Protein AF-X1IKV6-F1 (afdb_monomer_lite)

Organism: NCBI:txid412755

Foldseek 3Di:
DDDDDDDPAPPDDPDQAKDWGDKDPDPPPPDDQWPDWDQDPVQSKTKTKGWFDAQDKMKIKMFGHAQKDFPDKDKDDDFPKDWDWDDDGRIIMIIIHTNHIGMMMMMTTIDDRDDD

Sequence (116 aa):
LAPGSCSVIALRAVEDRPVLVSTSRHITQGVVDVQAETWDAQSYTLSGTSRLVPGDPYELRIFAPKDAVVAVCRAGDKGALTIKVSQDGRNVRVKFTSATGGTTKWQVVFLKPARS

pLDDT: mean 71.34, std 17.77, range [28.66, 90.31]

Radius of gyration: 14.79 Å; chains: 1; bounding box: 30×33×45 Å

Secondary structure (DSSP, 8-state):
---------------SS-EEEEESS-TTSS--S-S-EEEETTTTEEEEEEEEBTTB-EEEEEE--TT-EEEEEEE-SSS-EEEEEEEETTEEEEEEEESS-EEEEEEEEEEPPP--

Structure (mmCIF, N/CA/C/O backbone):
data_AF-X1IKV6-F1
#
_entry.id   AF-X1IKV6-F1
#
loop_
_atom_site.group_PDB
_atom_site.id
_atom_site.type_symbol
_atom_site.label_atom_id
_atom_site.label_alt_id
_atom_site.label_comp_id
_atom_site.label_asym_id
_atom_site.label_entity_id
_atom_site.label_seq_id
_atom_site.pdbx_PDB_ins_code
_atom_site.Cartn_x
_atom_site.Cartn_y
_atom_site.Cartn_z
_atom_site.occupancy
_atom_site.B_iso_or_equiv
_atom_site.auth_seq_id
_atom_site.auth_comp_id
_atom_site.auth_asym_id
_atom_site.auth_atom_id
_atom_site.pdbx_PDB_model_num
ATOM 1 N N . LEU A 1 1 ? -8.141 -23.384 -23.754 1.00 48.84 1 LEU A N 1
ATOM 2 C CA . LEU A 1 1 ? -8.843 -23.288 -22.452 1.00 48.84 1 LEU A CA 1
ATOM 3 C C . LEU A 1 1 ? -8.082 -24.127 -21.435 1.00 48.84 1 LEU A C 1
ATOM 5 O O . LEU A 1 1 ? -8.080 -25.335 -21.609 1.00 48.84 1 LEU A O 1
ATOM 9 N N . ALA A 1 2 ? -7.400 -23.494 -20.470 1.00 39.31 2 ALA A N 1
ATOM 10 C CA . ALA A 1 2 ? -6.918 -24.051 -19.186 1.00 39.31 2 ALA A CA 1
ATOM 11 C C . ALA A 1 2 ? -5.897 -23.075 -18.546 1.00 39.31 2 ALA A C 1
ATOM 13 O O . ALA A 1 2 ? -5.209 -22.399 -19.311 1.00 39.31 2 ALA A O 1
ATOM 14 N N . PRO A 1 3 ? -5.669 -23.061 -17.215 1.00 39.16 3 PRO A N 1
ATOM 15 C CA . PRO A 1 3 ? -6.524 -23.497 -16.104 1.00 39.16 3 PRO A CA 1
ATOM 16 C C . PRO A 1 3 ? -6.647 -22.457 -14.953 1.00 39.16 3 PRO A C 1
ATOM 18 O O . PRO A 1 3 ? -5.815 -21.573 -14.787 1.00 39.16 3 PRO A O 1
ATOM 21 N N . GLY A 1 4 ? -7.701 -22.622 -14.143 1.00 37.78 4 GLY A N 1
ATOM 22 C CA . GLY A 1 4 ? -7.765 -22.390 -12.688 1.00 37.78 4 GLY A CA 1
ATOM 23 C C . GLY A 1 4 ? -7.127 -21.134 -12.084 1.00 37.78 4 GLY A C 1
ATOM 24 O O . GLY A 1 4 ? -5.973 -21.154 -11.666 1.00 37.78 4 GLY A O 1
ATOM 25 N N . SER A 1 5 ? -7.930 -20.087 -11.883 1.00 33.59 5 SER A N 1
ATOM 26 C CA . SER A 1 5 ? -7.588 -18.986 -10.979 1.00 33.59 5 SER A CA 1
ATOM 27 C C . SER A 1 5 ? -7.536 -19.488 -9.530 1.00 33.59 5 SER A C 1
ATOM 29 O O . SER A 1 5 ? -8.576 -19.751 -8.924 1.00 33.59 5 SER A O 1
ATOM 31 N N . CYS A 1 6 ? -6.342 -19.612 -8.955 1.00 36.00 6 CYS A N 1
ATOM 32 C CA . CYS A 1 6 ? -6.181 -19.884 -7.531 1.00 36.00 6 CYS A CA 1
ATOM 33 C C . CYS A 1 6 ? -6.103 -18.545 -6.788 1.00 36.00 6 CYS A C 1
ATOM 35 O O . CYS A 1 6 ? -5.080 -17.863 -6.806 1.00 36.00 6 CYS A O 1
ATOM 37 N N . SER A 1 7 ? -7.210 -18.136 -6.168 1.00 38.72 7 SER A N 1
ATOM 38 C CA . SER A 1 7 ? -7.230 -16.960 -5.301 1.00 38.72 7 SER A CA 1
ATOM 39 C C . SER A 1 7 ? -6.734 -17.383 -3.920 1.00 38.72 7 SER A C 1
ATOM 41 O O . SER A 1 7 ? -7.442 -18.086 -3.202 1.00 38.72 7 SER A O 1
ATOM 43 N N . VAL A 1 8 ? -5.512 -16.999 -3.539 1.00 40.81 8 VAL A N 1
ATOM 44 C CA . VAL A 1 8 ? -5.040 -17.199 -2.160 1.00 40.81 8 VAL A CA 1
ATOM 45 C C . VAL A 1 8 ? -5.719 -16.149 -1.294 1.00 40.81 8 VAL A C 1
ATOM 47 O O . VAL A 1 8 ? -5.353 -14.976 -1.298 1.00 40.81 8 VAL A O 1
ATOM 50 N N . ILE A 1 9 ? -6.759 -16.575 -0.587 1.00 40.81 9 ILE A N 1
ATOM 51 C CA . ILE A 1 9 ? -7.428 -15.783 0.437 1.00 40.81 9 ILE A CA 1
ATOM 52 C C . ILE A 1 9 ? -6.719 -16.108 1.751 1.00 40.81 9 ILE A C 1
ATOM 54 O O . ILE A 1 9 ? -6.908 -17.184 2.315 1.00 40.81 9 ILE A O 1
ATOM 58 N N . ALA A 1 10 ? -5.880 -15.196 2.239 1.00 44.81 10 ALA A N 1
ATOM 59 C CA . ALA A 1 10 ? -5.380 -15.281 3.604 1.00 44.81 10 ALA A CA 1
ATOM 60 C C . ALA A 1 10 ? -6.532 -14.931 4.564 1.00 44.81 10 ALA A C 1
ATOM 62 O O . ALA A 1 10 ? -6.795 -13.761 4.834 1.00 44.81 10 ALA A O 1
ATOM 63 N N . LEU A 1 11 ? -7.251 -15.947 5.053 1.00 37.81 11 LEU A N 1
ATOM 64 C CA . LEU A 1 11 ? -8.203 -15.817 6.159 1.00 37.81 11 LEU A CA 1
ATOM 65 C C . LEU A 1 11 ? -7.408 -15.635 7.457 1.00 37.81 11 LEU A C 1
ATOM 67 O O . LEU A 1 11 ? -7.088 -16.599 8.148 1.00 37.81 11 LEU A O 1
ATOM 71 N N . ARG A 1 12 ? -7.043 -14.391 7.769 1.00 48.25 12 ARG A N 1
ATOM 72 C CA . ARG A 1 12 ? -6.560 -14.019 9.102 1.00 48.25 12 ARG A CA 1
ATOM 73 C C . ARG A 1 12 ? -7.766 -13.574 9.932 1.00 48.25 12 ARG A C 1
ATOM 75 O O . ARG A 1 12 ? -8.670 -12.940 9.388 1.00 48.25 12 ARG A O 1
ATOM 82 N N . ALA A 1 13 ? -7.801 -13.918 11.223 1.00 45.88 13 ALA A N 1
ATOM 83 C CA . ALA A 1 13 ? -8.790 -13.348 12.139 1.00 45.88 13 ALA A CA 1
ATOM 84 C C . ALA A 1 13 ? -8.764 -11.815 12.010 1.00 45.88 13 ALA A C 1
ATOM 86 O O . ALA A 1 13 ? -7.708 -11.252 11.725 1.00 45.88 13 ALA A O 1
ATOM 87 N N . VAL A 1 14 ? -9.911 -11.146 12.170 1.00 52.28 14 VAL A N 1
ATOM 88 C CA . VAL A 1 14 ? -9.953 -9.677 12.177 1.00 52.28 14 VAL A CA 1
ATOM 89 C C . VAL A 1 14 ? -9.088 -9.211 13.343 1.00 52.28 14 VAL A C 1
ATOM 91 O O . VAL A 1 14 ? -9.501 -9.291 14.494 1.00 52.28 14 VAL A O 1
ATOM 94 N N . GLU A 1 15 ? -7.860 -8.807 13.044 1.00 58.47 15 GLU A N 1
ATOM 95 C CA . GLU A 1 15 ? -6.956 -8.240 14.030 1.00 58.47 15 GLU A CA 1
ATOM 96 C C . GLU A 1 15 ? -7.271 -6.748 14.179 1.00 58.47 15 GLU A C 1
ATOM 98 O O . GLU A 1 15 ? -7.648 -6.081 13.212 1.00 58.47 15 GLU A O 1
ATOM 103 N N . ASP A 1 16 ? -7.048 -6.187 15.367 1.00 66.88 16 ASP A N 1
ATOM 104 C CA . ASP A 1 16 ? -7.177 -4.744 15.632 1.00 66.88 16 ASP A CA 1
ATOM 105 C C . ASP A 1 16 ? -6.053 -3.911 14.972 1.00 66.88 16 ASP A C 1
ATOM 107 O O . ASP A 1 16 ? -5.711 -2.815 15.422 1.00 66.88 16 ASP A O 1
ATOM 111 N N . ARG A 1 17 ? -5.455 -4.416 13.883 1.00 70.62 17 ARG A N 1
ATOM 112 C CA . ARG A 1 17 ? -4.407 -3.752 13.101 1.00 70.62 17 ARG A CA 1
ATOM 113 C C . ARG A 1 17 ? -4.590 -3.939 11.588 1.00 70.62 17 ARG A C 1
ATOM 115 O O . ARG A 1 17 ? -5.171 -4.934 11.161 1.00 70.62 17 ARG A O 1
ATOM 122 N N . PRO A 1 18 ? -4.078 -3.010 10.762 1.00 72.44 18 PRO A N 1
ATOM 123 C CA . PRO A 1 18 ? -4.033 -3.173 9.314 1.00 72.44 18 PRO A CA 1
ATOM 124 C C . PRO A 1 18 ? -3.192 -4.376 8.887 1.00 72.44 18 PRO A C 1
ATOM 126 O O . PRO A 1 18 ? -2.132 -4.641 9.460 1.00 72.44 18 PRO A O 1
ATOM 129 N N . VAL A 1 19 ? -3.659 -5.078 7.855 1.00 70.62 19 VAL A N 1
ATOM 130 C CA . VAL A 1 19 ? -2.999 -6.263 7.295 1.00 70.62 19 VAL A CA 1
ATOM 131 C C . VAL A 1 19 ? -3.026 -6.198 5.773 1.00 70.62 19 VAL A C 1
ATOM 133 O O . VAL A 1 19 ? -4.069 -5.935 5.171 1.00 70.62 19 VAL A O 1
ATOM 136 N N . LEU A 1 20 ? -1.890 -6.455 5.132 1.00 70.50 20 LEU A N 1
ATOM 137 C CA . LEU A 1 20 ? -1.809 -6.620 3.689 1.00 70.50 20 LEU A CA 1
ATOM 138 C C . LEU A 1 20 ? -2.453 -7.954 3.280 1.00 70.50 20 LEU A C 1
ATOM 140 O O . LEU A 1 20 ? -2.040 -9.028 3.711 1.00 70.50 20 LEU A O 1
ATOM 144 N N . VAL A 1 21 ? -3.480 -7.884 2.435 1.00 67.81 21 VAL A N 1
ATOM 145 C CA . VAL A 1 21 ? -4.296 -9.035 2.016 1.00 67.81 21 VAL A CA 1
ATOM 146 C C . VAL A 1 21 ? -3.884 -9.561 0.642 1.00 67.81 21 VAL A C 1
ATOM 148 O O . VAL A 1 21 ? -4.006 -10.753 0.378 1.00 67.81 21 VAL A O 1
ATOM 151 N N . SER A 1 22 ? -3.418 -8.696 -0.265 1.00 63.91 22 SER A N 1
ATOM 152 C CA . SER A 1 22 ? -3.078 -9.087 -1.641 1.00 63.91 22 SER A CA 1
ATOM 153 C C . SER A 1 22 ? -2.231 -8.022 -2.341 1.00 63.91 22 SER A C 1
ATOM 155 O O . SER A 1 22 ? -2.310 -6.838 -2.004 1.00 63.91 22 SER A O 1
ATOM 157 N N . THR A 1 23 ? -1.459 -8.434 -3.351 1.00 62.59 23 THR A N 1
ATOM 158 C CA . THR A 1 23 ? -0.775 -7.539 -4.294 1.00 62.59 23 THR A CA 1
ATOM 159 C C . THR A 1 23 ? -1.127 -7.899 -5.750 1.00 62.59 23 THR A C 1
ATOM 161 O O . THR A 1 23 ? -1.593 -9.008 -6.018 1.00 62.59 23 THR A O 1
ATOM 164 N N . SER A 1 24 ? -0.997 -6.966 -6.707 1.00 55.84 24 SER A N 1
ATOM 165 C CA . SER A 1 24 ? -1.418 -7.198 -8.109 1.00 55.84 24 SER A CA 1
ATOM 166 C C . SER A 1 24 ? -0.454 -8.025 -8.970 1.00 55.84 24 SER A C 1
ATOM 168 O O . SER A 1 24 ? -0.890 -8.547 -9.996 1.00 55.84 24 SER A O 1
ATOM 170 N N . ARG A 1 25 ? 0.823 -8.193 -8.591 1.00 53.56 25 ARG A N 1
ATOM 171 C CA . ARG A 1 25 ? 1.779 -9.024 -9.348 1.00 53.56 25 ARG A CA 1
ATOM 172 C C . ARG A 1 25 ? 1.823 -10.471 -8.820 1.00 53.56 25 ARG A C 1
ATOM 174 O O . ARG A 1 25 ? 2.537 -10.782 -7.881 1.00 53.56 25 ARG A O 1
ATOM 181 N N . HIS A 1 26 ? 1.044 -11.325 -9.492 1.00 48.28 26 HIS A N 1
ATOM 182 C CA . HIS A 1 26 ? 1.202 -12.775 -9.714 1.00 48.28 26 HIS A CA 1
ATOM 183 C C . HIS A 1 26 ? 1.431 -13.727 -8.514 1.00 48.28 26 HIS A C 1
ATOM 185 O O . HIS A 1 26 ? 2.554 -14.038 -8.129 1.00 48.28 26 HIS A O 1
ATOM 191 N N . ILE A 1 27 ? 0.353 -14.420 -8.121 1.00 44.62 27 ILE A N 1
ATOM 192 C CA . ILE A 1 27 ? 0.401 -15.809 -7.623 1.00 44.62 27 ILE A CA 1
ATOM 193 C C . ILE A 1 27 ? 0.525 -16.763 -8.824 1.00 44.62 27 ILE A C 1
ATOM 195 O O . ILE A 1 27 ? -0.372 -17.559 -9.082 1.00 44.62 27 ILE A O 1
ATOM 199 N N . THR A 1 28 ? 1.585 -16.667 -9.630 1.00 38.44 28 THR A N 1
ATOM 200 C CA . THR A 1 28 ? 1.804 -17.682 -10.685 1.00 38.44 28 THR A CA 1
ATOM 201 C C . THR A 1 28 ? 3.017 -18.551 -10.469 1.00 38.44 28 THR A C 1
ATOM 203 O O . THR A 1 28 ? 3.074 -19.605 -11.083 1.00 38.44 28 THR A O 1
ATOM 206 N N . GLN A 1 29 ? 3.956 -18.191 -9.596 1.00 28.66 29 GLN A N 1
ATOM 207 C CA . GLN A 1 29 ? 5.089 -19.064 -9.276 1.00 28.66 29 GLN A CA 1
ATOM 208 C C . GLN A 1 29 ? 5.601 -18.825 -7.854 1.00 28.66 29 GLN A C 1
ATOM 210 O O . GLN A 1 29 ? 6.759 -18.480 -7.667 1.00 28.66 29 GLN A O 1
ATOM 215 N N . GLY A 1 30 ? 4.739 -18.991 -6.846 1.00 38.84 30 GLY A N 1
ATOM 216 C CA . GLY A 1 30 ? 5.187 -19.320 -5.484 1.00 38.84 30 GLY A CA 1
ATOM 217 C C . GLY A 1 30 ? 6.205 -18.384 -4.819 1.00 38.84 30 GLY A C 1
ATOM 218 O O . GLY A 1 30 ? 6.928 -18.833 -3.936 1.00 38.84 30 GLY A O 1
ATOM 219 N N . VAL A 1 31 ? 6.269 -17.105 -5.194 1.00 35.72 31 VAL A N 1
ATOM 220 C CA . VAL A 1 31 ? 7.103 -16.117 -4.506 1.00 35.72 31 VAL A CA 1
ATOM 221 C C . VAL A 1 31 ? 6.203 -14.995 -4.028 1.00 35.72 31 VAL A C 1
ATOM 223 O O . VAL A 1 31 ? 5.637 -14.235 -4.807 1.00 35.72 31 VAL A O 1
ATOM 226 N N . VAL A 1 32 ? 6.057 -14.929 -2.713 1.00 43.47 32 VAL A N 1
ATOM 227 C CA . VAL A 1 32 ? 5.468 -13.806 -1.995 1.00 43.47 32 VAL A CA 1
ATOM 228 C C . VAL A 1 32 ? 6.283 -12.556 -2.360 1.00 43.47 32 VAL A C 1
ATOM 230 O O . VAL A 1 32 ? 7.406 -12.396 -1.896 1.00 43.47 32 VAL A O 1
ATOM 233 N N . ASP A 1 33 ? 5.748 -11.660 -3.196 1.00 46.03 33 ASP A N 1
ATOM 234 C CA . ASP A 1 33 ? 6.377 -10.371 -3.581 1.00 46.03 33 ASP A CA 1
ATOM 235 C C . ASP A 1 33 ? 6.356 -9.321 -2.438 1.00 46.03 33 ASP A C 1
ATOM 237 O O . ASP A 1 33 ? 6.396 -8.105 -2.631 1.00 46.03 33 ASP A O 1
ATOM 241 N N . VAL A 1 34 ? 6.278 -9.813 -1.205 1.00 49.78 34 VAL A N 1
ATOM 242 C CA . VAL A 1 34 ? 6.434 -9.068 0.037 1.00 49.78 34 VAL A CA 1
ATOM 243 C C . VAL A 1 34 ? 7.513 -9.815 0.809 1.00 49.78 34 VAL A C 1
ATOM 245 O O . VAL A 1 34 ? 7.236 -10.790 1.500 1.00 49.78 34 VAL A O 1
ATOM 248 N N . GLN A 1 35 ? 8.768 -9.395 0.642 1.00 50.84 35 GLN A N 1
ATOM 249 C CA . GLN A 1 35 ? 9.912 -10.042 1.305 1.00 50.84 35 GLN A CA 1
ATOM 250 C C . GLN A 1 35 ? 9.823 -9.960 2.840 1.00 50.84 35 GLN A C 1
ATOM 252 O O . GLN A 1 35 ? 10.387 -10.802 3.533 1.00 50.84 35 GLN A O 1
ATOM 257 N N . ALA A 1 36 ? 9.113 -8.951 3.357 1.00 54.94 36 ALA A N 1
ATOM 258 C CA . ALA A 1 36 ? 8.758 -8.772 4.759 1.00 54.94 36 ALA A CA 1
ATOM 259 C C . ALA A 1 36 ? 7.575 -7.791 4.862 1.00 54.94 36 ALA A C 1
ATOM 261 O O . ALA A 1 36 ? 7.560 -6.776 4.163 1.00 54.94 36 ALA A O 1
ATOM 262 N N . GLU A 1 37 ? 6.607 -8.090 5.727 1.00 64.00 37 GLU A N 1
ATOM 263 C CA . GLU A 1 37 ? 5.565 -7.167 6.189 1.00 64.00 37 GLU A CA 1
ATOM 264 C C . GLU A 1 37 ? 5.802 -6.937 7.684 1.00 64.00 37 GLU A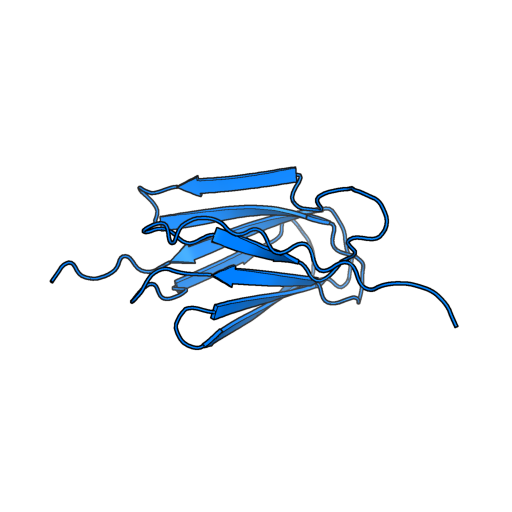 C 1
ATOM 266 O O . GLU A 1 37 ? 5.835 -7.896 8.456 1.00 64.00 37 GLU A O 1
ATOM 271 N N . THR A 1 38 ? 5.955 -5.679 8.094 1.00 78.00 38 THR A N 1
ATOM 272 C CA . THR A 1 38 ? 6.140 -5.316 9.503 1.00 78.00 38 THR A CA 1
ATOM 273 C C . THR A 1 38 ? 5.093 -4.291 9.902 1.00 78.00 38 THR A C 1
ATOM 275 O O . THR A 1 38 ? 4.997 -3.222 9.296 1.00 78.00 38 THR A O 1
ATOM 278 N N . TRP A 1 39 ? 4.323 -4.614 10.940 1.00 81.44 39 TRP A N 1
ATOM 279 C CA . TRP A 1 39 ? 3.443 -3.665 11.612 1.00 81.44 39 TRP A CA 1
ATOM 280 C C . TRP A 1 39 ? 4.145 -3.085 12.839 1.00 81.44 39 TRP A C 1
ATOM 282 O O . TRP A 1 39 ? 4.569 -3.832 13.719 1.00 81.44 39 TRP A O 1
ATOM 292 N N . ASP A 1 40 ? 4.225 -1.760 12.908 1.00 83.50 40 ASP A N 1
ATOM 293 C CA . ASP A 1 40 ? 4.658 -1.029 14.095 1.00 83.50 40 ASP A CA 1
ATOM 294 C C . ASP A 1 40 ? 3.442 -0.390 14.778 1.00 83.50 40 ASP A C 1
ATOM 296 O O . ASP A 1 40 ? 2.844 0.565 14.277 1.00 83.50 40 ASP A O 1
ATOM 300 N N . ALA A 1 41 ? 3.085 -0.921 15.949 1.00 80.69 41 ALA A N 1
ATOM 301 C CA . ALA A 1 41 ? 1.954 -0.446 16.739 1.00 80.69 41 ALA A CA 1
ATOM 302 C C . ALA A 1 41 ? 2.203 0.908 17.430 1.00 80.69 41 ALA A C 1
ATOM 304 O O . ALA A 1 41 ? 1.239 1.579 17.794 1.00 80.69 41 ALA A O 1
ATOM 305 N N . GLN A 1 42 ? 3.461 1.323 17.627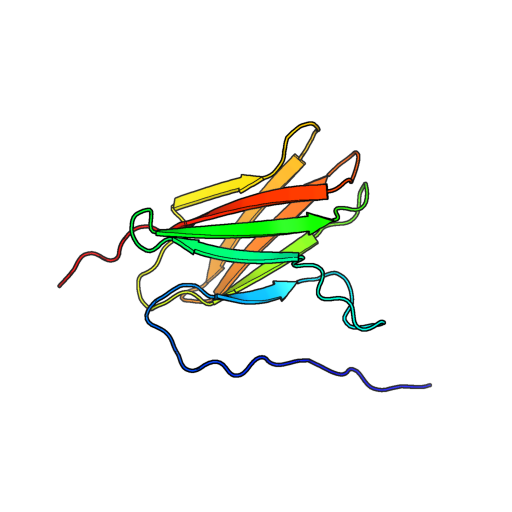 1.00 81.94 42 GLN A N 1
ATOM 306 C CA . GLN A 1 42 ? 3.776 2.627 18.217 1.00 81.94 42 GLN A CA 1
ATOM 307 C C . GLN A 1 42 ? 3.544 3.748 17.207 1.00 81.94 42 GLN A C 1
ATOM 309 O O . GLN A 1 42 ? 2.913 4.753 17.536 1.00 81.94 42 GLN A O 1
ATOM 314 N N . SER A 1 43 ? 4.008 3.555 15.971 1.00 82.94 43 SER A N 1
ATOM 315 C CA . SER A 1 43 ? 3.864 4.539 14.893 1.00 82.94 43 SER A CA 1
ATOM 316 C C . SER A 1 43 ? 2.619 4.343 14.020 1.00 82.94 43 SER A C 1
ATOM 318 O O . SER A 1 43 ? 2.377 5.159 13.135 1.00 82.94 43 SER A O 1
ATOM 320 N N . TYR A 1 44 ? 1.827 3.288 14.253 1.00 86.12 44 TYR A N 1
ATOM 321 C CA . TYR A 1 44 ? 0.688 2.893 13.412 1.00 86.12 44 TYR A CA 1
ATOM 322 C C . TYR A 1 44 ? 1.072 2.752 11.930 1.00 86.12 44 TYR A C 1
ATOM 324 O O . TYR A 1 44 ? 0.351 3.183 11.024 1.00 86.12 44 TYR A O 1
ATOM 332 N N . THR A 1 45 ? 2.228 2.137 11.683 1.00 86.94 45 THR A N 1
ATOM 333 C CA . THR A 1 45 ? 2.814 2.043 10.345 1.00 86.94 45 THR A CA 1
ATOM 334 C C . THR A 1 45 ? 2.890 0.599 9.878 1.00 86.94 45 THR A C 1
ATOM 336 O O . THR A 1 45 ? 3.509 -0.247 10.521 1.00 86.94 45 THR A O 1
ATOM 339 N N . LEU A 1 46 ? 2.322 0.336 8.702 1.00 86.94 46 LEU A N 1
ATOM 340 C CA . LEU A 1 46 ? 2.528 -0.897 7.959 1.00 86.94 46 LEU A CA 1
ATOM 341 C C . LEU A 1 46 ? 3.643 -0.689 6.937 1.00 86.94 46 LEU A C 1
ATOM 343 O O . LEU A 1 46 ? 3.526 0.173 6.070 1.00 86.94 46 LEU A O 1
ATOM 347 N N . SER A 1 47 ? 4.716 -1.467 7.025 1.00 85.69 47 SER A N 1
ATOM 348 C CA . SER A 1 47 ? 5.860 -1.361 6.117 1.00 85.69 47 SER A CA 1
ATOM 349 C C . SER A 1 47 ? 6.104 -2.666 5.375 1.00 85.69 47 SER A C 1
ATOM 351 O O . SER A 1 47 ? 5.883 -3.747 5.919 1.00 85.69 47 SER A O 1
ATOM 353 N N . GLY A 1 48 ? 6.636 -2.564 4.162 1.00 85.38 48 GLY A N 1
ATOM 354 C CA . GLY A 1 48 ? 7.091 -3.724 3.412 1.00 85.38 48 GLY A CA 1
ATOM 355 C C . GLY A 1 48 ? 8.023 -3.363 2.268 1.00 85.38 48 GLY A C 1
ATOM 356 O O . GLY A 1 48 ? 8.334 -2.197 2.025 1.00 85.38 48 GLY A O 1
ATOM 357 N N . THR A 1 49 ? 8.522 -4.390 1.587 1.00 82.19 49 THR A N 1
ATOM 358 C CA . THR A 1 49 ? 9.402 -4.244 0.421 1.00 82.19 49 THR A CA 1
ATOM 359 C C . THR A 1 49 ? 8.823 -5.024 -0.746 1.00 82.19 49 THR A C 1
ATOM 361 O O . THR A 1 49 ? 8.491 -6.198 -0.583 1.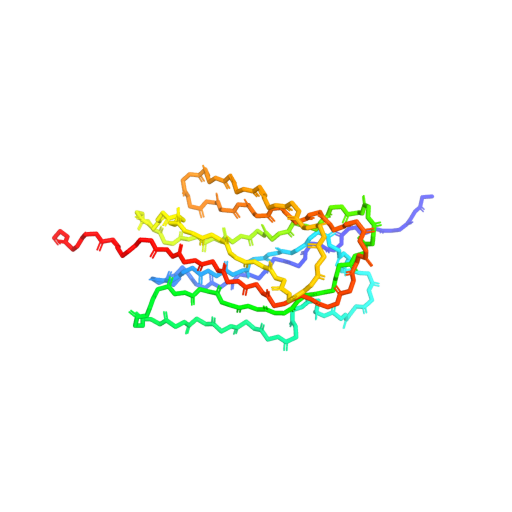00 82.19 49 THR A O 1
ATOM 364 N N . SER A 1 50 ? 8.734 -4.383 -1.912 1.00 81.25 50 SER A N 1
ATOM 365 C CA . SER A 1 50 ? 8.163 -4.968 -3.132 1.00 81.25 50 SER A CA 1
ATOM 366 C C . SER A 1 50 ? 8.987 -4.606 -4.363 1.00 81.25 50 SER A C 1
ATOM 368 O O . SER A 1 50 ? 9.683 -3.586 -4.375 1.00 81.25 50 SER A O 1
ATOM 370 N N . ARG A 1 51 ? 8.909 -5.418 -5.424 1.00 80.06 51 ARG A N 1
ATOM 371 C CA . ARG A 1 51 ? 9.600 -5.137 -6.689 1.00 80.06 51 ARG A CA 1
ATOM 372 C C . ARG A 1 51 ? 8.661 -4.483 -7.705 1.00 80.06 51 ARG A C 1
ATOM 374 O O . ARG A 1 51 ? 7.630 -5.028 -8.096 1.00 80.06 51 ARG A O 1
ATOM 381 N N . LEU A 1 52 ? 9.044 -3.300 -8.175 1.00 81.69 52 LEU A N 1
ATOM 382 C CA . LEU A 1 52 ? 8.336 -2.569 -9.217 1.00 81.69 52 LEU A CA 1
ATOM 383 C C . LEU A 1 52 ? 8.902 -2.880 -10.605 1.00 81.69 52 LEU A C 1
ATOM 385 O O . LEU A 1 52 ? 10.115 -2.972 -10.790 1.00 81.69 52 LEU A O 1
ATOM 389 N N . VAL A 1 53 ? 8.017 -2.984 -11.592 1.00 81.88 53 VAL A N 1
ATOM 390 C CA . VAL A 1 53 ? 8.367 -3.060 -13.016 1.00 81.88 53 VAL A CA 1
ATOM 391 C C . VAL A 1 53 ? 8.087 -1.691 -13.650 1.00 81.88 53 VAL A C 1
ATOM 393 O O . VAL A 1 53 ? 7.060 -1.086 -13.321 1.00 81.88 53 VAL A O 1
ATOM 396 N N . PRO A 1 54 ? 8.984 -1.174 -14.511 1.00 84.06 54 PRO A N 1
ATOM 397 C CA . PRO A 1 54 ? 8.779 0.095 -15.205 1.00 84.06 54 PRO A CA 1
ATOM 398 C C . PRO A 1 54 ? 7.445 0.126 -15.959 1.00 84.06 54 PRO A C 1
ATOM 400 O O . PRO A 1 54 ? 7.133 -0.804 -16.697 1.00 84.06 54 PRO A O 1
ATOM 403 N N . GLY A 1 55 ? 6.660 1.188 -15.779 1.00 79.69 55 GLY A N 1
ATOM 404 C CA . GLY A 1 55 ? 5.405 1.415 -16.507 1.00 79.69 55 GLY A CA 1
ATOM 405 C C . GLY A 1 55 ? 4.222 0.532 -16.093 1.00 79.69 55 GLY A C 1
ATOM 406 O O . GLY A 1 55 ? 3.103 0.811 -16.511 1.00 79.69 55 GLY A O 1
ATOM 407 N N . ASP A 1 56 ? 4.432 -0.478 -15.244 1.00 78.75 56 ASP A N 1
ATOM 408 C CA . ASP A 1 56 ? 3.393 -1.430 -14.845 1.00 78.75 56 ASP A CA 1
ATOM 409 C C . ASP A 1 56 ? 2.902 -1.173 -13.402 1.00 78.75 56 ASP A C 1
ATOM 411 O O . ASP A 1 56 ? 3.679 -1.352 -12.443 1.00 78.75 56 ASP A O 1
ATOM 415 N N . PRO A 1 57 ? 1.630 -0.754 -13.220 1.00 81.62 57 PRO A N 1
ATOM 416 C CA . PRO A 1 57 ? 1.060 -0.443 -11.916 1.00 81.62 57 PRO A CA 1
ATOM 417 C C . PRO A 1 57 ? 1.087 -1.620 -10.931 1.00 81.62 57 PRO A C 1
ATOM 419 O O . PRO A 1 57 ? 0.559 -2.703 -11.173 1.00 81.62 57 PRO A O 1
ATOM 422 N N . TYR A 1 58 ? 1.630 -1.361 -9.747 1.00 82.81 58 TYR A N 1
ATOM 423 C CA . TYR A 1 58 ? 1.608 -2.274 -8.611 1.00 82.81 58 TYR A CA 1
ATOM 424 C C . TYR A 1 58 ? 0.541 -1.850 -7.610 1.00 82.81 58 TYR A C 1
ATOM 426 O O . TYR A 1 58 ? 0.536 -0.702 -7.183 1.00 82.81 58 TYR A O 1
ATOM 434 N N . GLU A 1 59 ? -0.347 -2.749 -7.210 1.00 85.06 59 GLU A N 1
ATOM 435 C CA . GLU A 1 59 ? -1.410 -2.476 -6.246 1.00 85.06 59 GLU A CA 1
ATOM 436 C C . GLU A 1 59 ? -1.181 -3.290 -4.975 1.00 85.06 59 GLU A C 1
ATOM 438 O O . GLU A 1 59 ? -1.069 -4.510 -5.051 1.00 85.06 59 GLU A O 1
ATOM 443 N N . LEU A 1 60 ? -1.161 -2.624 -3.821 1.00 85.31 60 LEU A N 1
ATOM 444 C CA . LEU A 1 60 ? -1.351 -3.236 -2.509 1.00 85.31 60 LEU A CA 1
ATOM 445 C C . LEU A 1 60 ? -2.827 -3.159 -2.132 1.00 85.31 60 LEU A C 1
ATOM 447 O O . LEU A 1 60 ? -3.457 -2.108 -2.284 1.00 85.31 60 LEU A O 1
ATOM 451 N N . ARG A 1 61 ? -3.352 -4.247 -1.575 1.00 83.38 61 ARG A N 1
ATOM 452 C CA . ARG A 1 61 ? -4.689 -4.321 -0.982 1.00 83.38 61 ARG A CA 1
ATOM 453 C C . ARG A 1 61 ? -4.540 -4.601 0.497 1.00 83.38 61 ARG A C 1
ATOM 455 O O . ARG A 1 61 ? -4.127 -5.692 0.875 1.00 83.38 61 ARG A O 1
ATOM 462 N N . ILE A 1 62 ? -4.855 -3.613 1.316 1.00 83.69 62 ILE A N 1
ATOM 463 C CA . ILE A 1 62 ? -4.728 -3.664 2.767 1.00 83.69 62 ILE A CA 1
ATOM 464 C C . ILE A 1 62 ? -6.135 -3.653 3.355 1.00 83.69 62 ILE A C 1
ATOM 466 O O . ILE A 1 62 ? -6.975 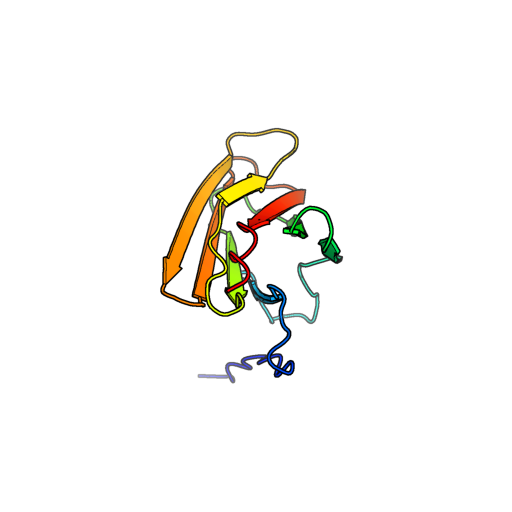-2.852 2.948 1.00 83.69 62 ILE A O 1
ATOM 470 N N . PHE A 1 63 ? -6.394 -4.539 4.306 1.00 81.88 63 PHE A N 1
ATOM 471 C CA . PHE A 1 63 ? -7.599 -4.496 5.117 1.00 81.88 63 PHE A CA 1
ATOM 472 C C . PHE A 1 63 ? -7.261 -3.835 6.446 1.00 81.88 63 PHE A C 1
ATOM 474 O O . PHE A 1 63 ? -6.330 -4.254 7.133 1.00 81.88 63 PHE A O 1
ATOM 481 N N . ALA A 1 64 ? -7.981 -2.773 6.779 1.00 83.00 64 ALA A N 1
ATOM 482 C CA . ALA A 1 64 ? -7.761 -1.973 7.969 1.00 83.00 64 ALA A CA 1
ATOM 483 C C . ALA A 1 64 ? -8.879 -2.205 9.006 1.00 83.00 64 ALA A C 1
ATOM 485 O O . ALA A 1 64 ? -10.021 -2.494 8.629 1.00 83.00 64 ALA A O 1
ATOM 486 N N . PRO A 1 65 ? -8.587 -2.065 10.311 1.00 78.38 65 PRO A N 1
ATOM 487 C CA . PRO A 1 65 ? -9.593 -2.093 11.363 1.00 78.38 65 PRO A CA 1
ATOM 488 C C . PRO A 1 65 ? -10.663 -1.026 11.156 1.00 78.38 65 PRO A C 1
ATOM 490 O O . PRO A 1 65 ? -10.496 -0.073 10.390 1.00 78.38 65 PRO A O 1
ATOM 493 N N . LYS A 1 66 ? -11.772 -1.170 11.884 1.00 71.38 66 LYS A N 1
ATOM 494 C CA . LYS A 1 66 ? -12.802 -0.131 11.930 1.00 71.38 66 LYS A CA 1
ATOM 495 C C . LYS A 1 66 ? -12.153 1.195 12.364 1.00 71.38 66 LYS A C 1
ATOM 497 O O . LYS A 1 66 ? -11.334 1.203 13.276 1.00 71.38 66 LYS A O 1
ATOM 502 N N . ASP A 1 67 ? -12.490 2.277 11.667 1.00 77.94 67 ASP A N 1
ATOM 503 C CA . ASP A 1 67 ? -12.048 3.650 11.962 1.00 77.94 67 ASP A CA 1
ATOM 504 C C . ASP A 1 67 ? -10.551 3.950 11.721 1.00 77.94 67 ASP A C 1
ATOM 506 O O . ASP A 1 67 ? -10.100 5.075 11.937 1.00 77.94 67 ASP A O 1
ATOM 510 N N . ALA A 1 68 ? -9.774 2.993 11.199 1.00 79.81 68 ALA A N 1
ATOM 511 C CA . ALA A 1 68 ? -8.410 3.247 10.741 1.00 79.81 68 ALA A CA 1
ATOM 512 C C . ALA A 1 68 ? -8.425 3.943 9.370 1.00 79.81 68 ALA A C 1
ATOM 514 O O . ALA A 1 68 ? -8.959 3.408 8.400 1.00 79.81 68 ALA A O 1
ATOM 515 N N . VAL A 1 69 ? -7.803 5.118 9.268 1.00 85.38 69 VAL A N 1
ATOM 516 C CA . VAL A 1 69 ? -7.733 5.916 8.029 1.00 85.38 69 VAL A CA 1
ATOM 517 C C . VAL A 1 69 ? -6.284 6.053 7.588 1.00 85.38 69 VAL A C 1
ATOM 519 O O . VAL A 1 69 ? -5.419 6.320 8.419 1.00 85.38 69 VAL A O 1
ATOM 522 N N . VAL A 1 70 ? -5.996 5.894 6.295 1.00 87.81 70 VAL A N 1
ATOM 523 C CA . VAL A 1 70 ? -4.642 6.141 5.778 1.00 87.81 70 VAL A CA 1
ATOM 524 C C . VAL A 1 70 ? -4.315 7.627 5.891 1.00 87.81 70 VAL A C 1
ATOM 526 O O . VAL A 1 70 ? -4.962 8.462 5.265 1.00 87.81 70 VAL A O 1
ATOM 529 N N . ALA A 1 71 ? -3.283 7.950 6.667 1.00 86.00 71 ALA A N 1
ATOM 530 C CA . ALA A 1 71 ? -2.782 9.311 6.816 1.00 86.00 71 ALA A CA 1
ATOM 531 C C . ALA A 1 71 ? -1.763 9.640 5.723 1.00 86.00 71 ALA A C 1
ATOM 533 O O . ALA A 1 71 ? -1.823 10.683 5.077 1.00 86.00 71 ALA A O 1
ATOM 534 N N . VAL A 1 72 ? -0.794 8.742 5.538 1.00 86.50 72 VAL A N 1
ATOM 535 C CA . VAL A 1 72 ? 0.357 8.960 4.663 1.00 86.50 72 VAL A CA 1
ATOM 536 C C . VAL A 1 72 ? 0.766 7.636 4.038 1.00 86.50 72 VAL A C 1
ATOM 538 O O . VAL A 1 72 ? 0.853 6.618 4.720 1.00 86.50 72 VAL A O 1
ATOM 541 N N . CYS A 1 73 ? 1.086 7.659 2.747 1.00 86.06 73 CYS A N 1
ATOM 542 C CA . CYS A 1 73 ? 1.786 6.565 2.092 1.00 86.06 73 CYS A CA 1
ATOM 543 C C . CYS A 1 73 ? 3.098 7.076 1.496 1.00 86.06 73 CYS A C 1
ATOM 545 O O . CYS A 1 73 ? 3.130 8.121 0.847 1.00 86.06 73 CYS A O 1
ATOM 547 N N . ARG A 1 74 ? 4.181 6.338 1.736 1.00 86.19 74 ARG A N 1
ATOM 548 C CA . ARG A 1 74 ? 5.523 6.623 1.224 1.00 86.19 74 ARG A CA 1
ATOM 549 C C . ARG A 1 74 ? 6.052 5.394 0.517 1.00 86.19 74 ARG A C 1
ATOM 551 O O . ARG A 1 74 ? 5.828 4.277 0.978 1.00 86.19 74 ARG A O 1
ATOM 558 N N . ALA A 1 75 ? 6.775 5.605 -0.572 1.00 83.44 75 ALA A N 1
ATOM 559 C CA . ALA A 1 75 ? 7.535 4.553 -1.219 1.00 83.44 75 ALA A CA 1
ATOM 560 C C . ALA A 1 75 ? 8.734 5.127 -1.981 1.00 83.44 75 ALA A C 1
ATOM 562 O O . ALA A 1 75 ? 8.636 6.209 -2.560 1.00 83.44 75 ALA A O 1
ATOM 563 N N . GLY A 1 76 ? 9.824 4.360 -2.015 1.00 72.31 76 GLY A N 1
ATOM 564 C CA . GLY A 1 76 ? 10.976 4.583 -2.890 1.00 72.31 76 GLY A CA 1
ATOM 565 C C . GLY A 1 76 ? 12.204 5.200 -2.229 1.00 72.31 76 GLY A C 1
ATOM 566 O O . GLY A 1 76 ? 12.089 5.993 -1.302 1.00 72.31 76 GLY A O 1
ATOM 567 N N . ASP A 1 77 ? 13.369 4.863 -2.799 1.00 58.94 77 ASP A N 1
ATOM 568 C CA . ASP A 1 77 ? 14.654 5.497 -2.482 1.00 58.94 77 ASP A CA 1
ATOM 569 C C . ASP A 1 77 ? 15.186 6.375 -3.641 1.00 58.94 77 ASP A C 1
ATOM 571 O O . ASP A 1 77 ? 15.834 7.379 -3.363 1.00 58.94 77 ASP A O 1
ATOM 575 N N . LYS A 1 78 ? 14.895 6.085 -4.929 1.00 54.34 78 LYS A N 1
ATOM 576 C CA . LYS A 1 78 ? 15.236 6.940 -6.099 1.00 54.34 78 LYS A CA 1
ATOM 577 C C . LYS A 1 78 ? 14.339 6.643 -7.319 1.00 54.34 78 LYS A C 1
ATOM 579 O O . LYS A 1 78 ? 14.282 5.497 -7.754 1.00 54.34 78 LYS A O 1
ATOM 584 N N . GLY A 1 79 ? 13.689 7.661 -7.899 1.00 60.00 79 GLY A N 1
ATOM 585 C CA . GLY A 1 79 ? 12.967 7.580 -9.185 1.00 60.00 79 GLY A CA 1
ATOM 586 C C . GLY A 1 79 ? 11.605 8.292 -9.207 1.00 60.00 79 GLY A C 1
ATOM 587 O O . GLY A 1 79 ? 11.047 8.616 -8.162 1.00 60.00 79 GLY A O 1
ATOM 588 N N . ALA A 1 80 ? 11.058 8.530 -10.407 1.00 67.75 80 ALA A N 1
ATOM 589 C CA . ALA A 1 80 ? 9.708 9.070 -10.583 1.00 67.75 80 ALA A CA 1
ATOM 590 C C . ALA A 1 80 ? 8.665 7.996 -10.226 1.00 67.75 80 ALA A C 1
ATOM 592 O O . ALA A 1 80 ? 8.322 7.140 -11.049 1.00 67.75 80 ALA A O 1
ATOM 593 N N . LEU A 1 81 ? 8.203 8.026 -8.974 1.00 82.25 81 LEU A N 1
ATOM 594 C CA . LEU A 1 81 ? 7.194 7.124 -8.434 1.00 82.25 81 LEU A CA 1
ATOM 595 C C . LEU A 1 81 ? 5.885 7.876 -8.196 1.00 82.25 81 LEU A C 1
ATOM 597 O O . LEU A 1 81 ? 5.827 8.812 -7.405 1.00 82.25 81 LEU A O 1
ATOM 601 N N . THR A 1 82 ? 4.816 7.432 -8.848 1.00 85.69 82 THR A N 1
ATOM 602 C CA . THR A 1 82 ? 3.462 7.919 -8.568 1.00 85.69 82 THR A CA 1
ATOM 603 C C . THR A 1 82 ? 2.792 7.004 -7.553 1.00 85.69 82 THR A C 1
ATOM 605 O O . THR A 1 82 ? 2.765 5.788 -7.750 1.00 85.69 82 THR A O 1
ATOM 608 N N . ILE A 1 83 ? 2.221 7.590 -6.499 1.00 88.50 83 ILE A N 1
ATOM 609 C CA . ILE A 1 83 ? 1.447 6.884 -5.472 1.00 88.50 83 ILE A CA 1
ATOM 610 C C . ILE A 1 83 ? -0.002 7.367 -5.539 1.00 88.50 83 ILE A C 1
ATOM 612 O O . ILE A 1 83 ? -0.260 8.568 -5.493 1.00 88.50 83 ILE A O 1
ATOM 616 N N . LYS A 1 84 ? -0.956 6.441 -5.636 1.00 89.25 84 LYS A N 1
ATOM 617 C CA . LYS A 1 84 ? -2.391 6.731 -5.511 1.00 89.25 84 LYS A CA 1
ATOM 618 C C . LYS A 1 84 ? -2.984 5.878 -4.405 1.00 89.25 84 LYS A C 1
ATOM 620 O O . LYS A 1 84 ? -2.887 4.656 -4.455 1.00 89.25 84 LYS A O 1
ATOM 625 N N . VAL A 1 85 ? -3.625 6.519 -3.437 1.00 89.19 85 VAL A N 1
ATOM 626 C CA . VAL A 1 85 ? -4.316 5.843 -2.337 1.00 89.19 85 VAL A CA 1
ATOM 627 C C . VAL A 1 85 ? -5.817 6.007 -2.534 1.00 89.19 85 VAL A C 1
ATOM 629 O O . VAL A 1 85 ? -6.291 7.101 -2.823 1.00 89.19 85 VAL A O 1
ATOM 632 N N . SER A 1 86 ? -6.566 4.920 -2.382 1.00 90.31 86 SER A N 1
ATOM 633 C CA . SER A 1 86 ? -8.024 4.954 -2.280 1.00 90.31 86 SER A CA 1
ATOM 634 C C . SER A 1 86 ? -8.454 4.077 -1.118 1.00 90.31 86 SER A C 1
ATOM 636 O O . SER A 1 86 ? -7.981 2.945 -1.009 1.00 90.31 86 SER A O 1
ATOM 638 N N . GLN A 1 87 ? -9.349 4.583 -0.281 1.00 87.75 87 GLN A N 1
ATOM 639 C CA . GLN A 1 87 ? -9.891 3.849 0.850 1.00 87.75 87 GLN A CA 1
ATOM 640 C C . GLN A 1 87 ? -11.416 3.828 0.760 1.00 87.75 87 GLN A C 1
ATOM 642 O O . GLN A 1 87 ? -12.036 4.866 0.554 1.00 87.75 87 GLN A O 1
ATOM 647 N N . ASP A 1 88 ? -11.993 2.640 0.908 1.00 86.00 88 ASP A N 1
ATOM 648 C CA . ASP A 1 88 ? -13.431 2.393 0.952 1.00 86.00 88 ASP A CA 1
ATOM 649 C C . ASP A 1 88 ? -13.752 1.588 2.216 1.00 86.00 88 ASP A C 1
ATOM 651 O O . ASP A 1 88 ? -13.506 0.377 2.299 1.00 86.00 88 ASP A O 1
ATOM 655 N N . GLY A 1 89 ? -14.197 2.301 3.252 1.00 85.94 89 GLY A N 1
ATOM 656 C CA . GLY A 1 89 ? -14.350 1.761 4.597 1.00 85.94 89 GLY A CA 1
ATOM 657 C C . GLY A 1 89 ? -13.049 1.131 5.096 1.00 85.94 89 GLY A C 1
ATOM 658 O O . GLY A 1 89 ? -12.054 1.815 5.334 1.00 85.94 89 GLY A O 1
ATOM 659 N N . ARG A 1 90 ? -13.062 -0.196 5.239 1.00 84.31 90 ARG A N 1
ATOM 660 C CA . ARG A 1 90 ? -11.926 -1.005 5.711 1.00 84.31 90 ARG A CA 1
ATOM 661 C C . ARG A 1 90 ? -10.974 -1.438 4.597 1.00 84.31 90 ARG A C 1
ATOM 663 O O . ARG A 1 90 ? -9.895 -1.945 4.883 1.00 84.31 90 ARG A O 1
ATOM 670 N N . ASN A 1 91 ? -11.355 -1.260 3.334 1.00 83.81 91 ASN A N 1
ATOM 671 C CA . ASN A 1 91 ? -10.551 -1.669 2.191 1.00 83.81 91 ASN A CA 1
ATOM 672 C C . ASN A 1 91 ? -9.665 -0.514 1.737 1.00 83.81 91 ASN A C 1
ATOM 674 O O . ASN A 1 91 ? -10.147 0.502 1.241 1.00 83.81 91 ASN A O 1
ATOM 678 N N . VAL A 1 92 ? -8.358 -0.688 1.855 1.00 87.06 92 VAL A N 1
ATOM 679 C CA . VAL A 1 92 ? -7.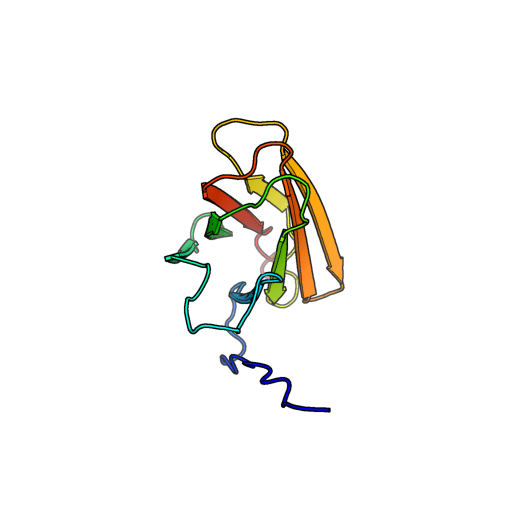352 0.270 1.408 1.00 87.06 92 VAL A CA 1
ATOM 680 C C . VAL A 1 92 ? -6.659 -0.286 0.174 1.00 87.06 92 VAL A C 1
ATOM 682 O O . VAL A 1 92 ? -6.150 -1.405 0.171 1.00 87.06 92 VAL A O 1
ATOM 685 N N . ARG A 1 93 ? -6.610 0.513 -0.889 1.00 88.69 93 ARG A N 1
ATOM 686 C CA . ARG A 1 93 ? -5.835 0.225 -2.097 1.00 88.69 93 ARG A CA 1
ATOM 687 C C . ARG A 1 93 ? -4.763 1.281 -2.276 1.00 88.69 93 ARG A C 1
ATOM 689 O O . ARG A 1 93 ? -5.070 2.472 -2.320 1.00 88.69 93 ARG A O 1
ATOM 696 N N . VAL A 1 94 ? -3.523 0.835 -2.433 1.00 88.12 94 VAL A N 1
ATOM 697 C CA . VAL A 1 94 ? -2.383 1.700 -2.741 1.00 88.12 94 VAL A CA 1
ATOM 698 C C . VAL A 1 94 ? -1.803 1.270 -4.075 1.00 88.12 94 VAL A C 1
ATOM 700 O O . VAL A 1 94 ? -1.362 0.136 -4.217 1.00 88.12 94 VAL A O 1
ATOM 703 N N . LYS A 1 95 ? -1.804 2.169 -5.056 1.00 87.38 95 LYS A N 1
ATOM 704 C CA . LYS A 1 95 ? -1.214 1.947 -6.374 1.00 87.38 95 LYS A CA 1
ATOM 705 C C . LYS A 1 95 ? 0.104 2.690 -6.491 1.00 87.38 95 LYS A C 1
ATOM 707 O O . LYS A 1 95 ? 0.146 3.904 -6.304 1.00 87.38 95 LYS A O 1
ATOM 712 N N . PHE A 1 96 ? 1.141 1.968 -6.876 1.00 85.94 96 PHE A N 1
ATOM 713 C CA . PHE A 1 96 ? 2.455 2.483 -7.212 1.00 85.94 96 PHE A CA 1
ATOM 714 C C . PHE A 1 96 ? 2.681 2.356 -8.712 1.00 85.94 96 PHE A C 1
ATOM 716 O O . PHE A 1 96 ? 2.415 1.314 -9.306 1.00 85.94 96 PHE A O 1
ATOM 723 N N . THR A 1 97 ? 3.188 3.401 -9.349 1.00 84.75 97 THR A N 1
ATOM 724 C CA . THR A 1 97 ? 3.619 3.355 -10.752 1.00 84.75 97 THR A CA 1
ATOM 725 C C . THR A 1 97 ? 4.997 3.982 -10.836 1.00 84.75 97 THR A C 1
ATOM 727 O O . THR A 1 97 ? 5.149 5.164 -10.535 1.00 84.75 97 THR A O 1
ATOM 730 N N . SER A 1 98 ? 6.003 3.180 -11.185 1.00 84.69 98 SER A N 1
ATOM 731 C CA . SER A 1 98 ? 7.391 3.633 -11.318 1.00 84.69 98 SER A CA 1
ATOM 732 C C . SER A 1 98 ? 7.772 3.717 -12.788 1.00 84.69 98 SER A C 1
ATOM 734 O O . SER A 1 98 ? 7.514 2.779 -13.540 1.00 84.69 98 SER A O 1
ATOM 736 N N . ALA A 1 99 ? 8.424 4.806 -13.192 1.00 83.00 99 ALA A N 1
ATOM 737 C CA . ALA A 1 99 ? 8.982 4.926 -14.540 1.00 83.00 99 ALA A CA 1
ATOM 738 C C . ALA A 1 99 ? 10.234 4.053 -14.748 1.00 83.00 99 ALA A C 1
ATOM 740 O O . ALA A 1 99 ? 10.528 3.667 -15.872 1.00 83.00 99 ALA A O 1
ATOM 741 N N . THR A 1 100 ? 10.966 3.732 -13.677 1.00 82.31 100 THR A N 1
ATOM 742 C CA . THR A 1 100 ? 12.261 3.028 -13.737 1.00 82.31 100 THR A CA 1
ATOM 743 C C . THR A 1 100 ? 12.219 1.618 -13.151 1.00 82.31 100 THR A C 1
ATOM 745 O O . THR A 1 100 ? 13.179 0.867 -13.299 1.00 82.31 100 THR A O 1
ATOM 748 N N . GLY A 1 101 ? 11.123 1.238 -12.486 1.00 83.12 101 GLY A N 1
ATOM 749 C CA . GLY A 1 101 ? 11.020 -0.027 -11.754 1.00 83.12 101 GLY A CA 1
ATOM 750 C C . GLY A 1 101 ? 11.973 -0.102 -10.555 1.00 83.12 101 GLY A C 1
ATOM 751 O O . GLY A 1 101 ? 12.361 0.926 -10.001 1.00 83.12 101 GLY A O 1
ATOM 752 N N . GLY A 1 102 ? 12.326 -1.325 -10.154 1.00 82.25 102 GLY A N 1
ATOM 753 C CA . GLY A 1 102 ? 13.276 -1.617 -9.078 1.00 82.25 102 GLY A CA 1
ATOM 754 C C . GLY A 1 102 ? 12.625 -2.011 -7.750 1.00 82.25 102 GLY A C 1
ATOM 755 O O . GLY A 1 102 ? 11.407 -1.975 -7.587 1.00 82.25 102 GLY A O 1
ATOM 756 N N . THR A 1 103 ? 13.448 -2.426 -6.789 1.00 82.81 103 THR A N 1
ATOM 757 C CA . THR A 1 103 ? 12.991 -2.735 -5.428 1.00 82.81 103 THR A CA 1
ATOM 758 C C . THR A 1 103 ? 12.645 -1.444 -4.691 1.00 82.81 103 THR A C 1
ATOM 760 O O . THR A 1 103 ? 13.440 -0.508 -4.680 1.00 82.81 103 THR A O 1
ATOM 763 N N . THR A 1 104 ? 11.474 -1.400 -4.058 1.00 82.75 104 THR A N 1
ATOM 764 C CA . THR A 1 104 ? 11.000 -0.243 -3.301 1.00 82.75 104 THR A CA 1
ATOM 765 C C . THR A 1 104 ? 10.586 -0.659 -1.898 1.00 82.75 104 THR A C 1
ATOM 767 O O . THR A 1 104 ? 9.862 -1.643 -1.718 1.00 82.75 104 THR A O 1
ATOM 770 N N . LYS A 1 105 ? 11.038 0.099 -0.898 1.00 87.00 105 LYS A N 1
ATOM 771 C CA . LYS A 1 105 ? 10.477 0.042 0.450 1.00 87.00 105 LYS A CA 1
ATOM 772 C C . LYS A 1 105 ? 9.277 0.967 0.494 1.00 87.00 105 LYS A C 1
ATOM 774 O O . LYS A 1 105 ? 9.354 2.099 0.014 1.00 87.00 105 LYS A O 1
ATOM 779 N N . TRP A 1 106 ? 8.180 0.486 1.054 1.00 87.69 106 TRP A N 1
ATOM 780 C CA . TRP A 1 106 ? 6.958 1.253 1.214 1.00 87.69 106 TRP A CA 1
ATOM 781 C C . TRP A 1 106 ? 6.506 1.254 2.669 1.00 87.69 106 TRP A C 1
ATOM 783 O O . TRP A 1 106 ? 6.768 0.319 3.426 1.00 87.69 106 TRP A O 1
ATOM 793 N N . GLN A 1 107 ? 5.827 2.333 3.047 1.00 89.38 107 GLN A N 1
ATOM 794 C CA . GLN A 1 107 ? 5.222 2.528 4.356 1.00 89.38 107 GLN A CA 1
ATOM 795 C C . GLN A 1 107 ? 3.828 3.129 4.182 1.00 89.38 107 GLN A C 1
ATOM 797 O O . GLN A 1 107 ? 3.639 4.083 3.423 1.00 89.38 107 GLN A O 1
ATOM 802 N N . VAL A 1 108 ? 2.853 2.583 4.897 1.00 89.75 108 VAL A N 1
ATOM 803 C CA . VAL A 1 108 ? 1.481 3.080 4.982 1.00 89.75 108 VAL A CA 1
ATOM 804 C C . VAL A 1 108 ? 1.199 3.387 6.444 1.00 89.75 108 VAL A C 1
ATOM 806 O O . VAL A 1 108 ? 1.152 2.486 7.277 1.00 89.75 108 VAL A O 1
ATOM 809 N N . VAL A 1 109 ? 1.051 4.670 6.752 1.00 89.88 109 VAL A N 1
ATOM 810 C CA . VAL A 1 109 ? 0.767 5.171 8.097 1.00 89.88 109 VAL A CA 1
ATOM 811 C C . VAL A 1 109 ? -0.732 5.361 8.239 1.00 89.88 109 VAL A C 1
ATOM 813 O O . VAL A 1 109 ? -1.369 5.983 7.382 1.00 89.88 109 VAL A O 1
ATOM 816 N N . PHE A 1 110 ? -1.283 4.860 9.335 1.00 88.44 110 PHE A N 1
ATOM 817 C CA . PHE A 1 110 ? -2.692 4.985 9.672 1.00 88.44 110 PHE A CA 1
ATOM 818 C C . PHE A 1 110 ? -2.877 5.992 10.804 1.00 88.44 110 PHE A C 1
ATOM 820 O O . PHE A 1 110 ? -2.069 6.067 11.728 1.00 88.44 110 PHE A O 1
ATOM 827 N N . LEU A 1 111 ? -3.964 6.761 10.753 1.00 85.19 111 LEU A N 1
ATOM 828 C CA . LEU A 1 111 ? -4.415 7.520 11.907 1.00 85.19 111 LEU A CA 1
ATOM 829 C C . LEU A 1 111 ? -4.811 6.541 13.006 1.00 85.19 111 LEU A C 1
ATOM 831 O O . LEU A 1 111 ? -5.542 5.574 12.773 1.00 85.19 111 LEU A O 1
ATOM 835 N N . LYS A 1 112 ? -4.331 6.820 14.214 1.00 72.75 112 LYS A N 1
ATOM 836 C CA . LYS A 1 112 ? -4.767 6.104 15.402 1.00 72.75 112 LYS A CA 1
ATOM 837 C C . LYS A 1 112 ? -6.268 6.359 15.590 1.00 72.75 112 LYS A C 1
ATOM 839 O O . LYS A 1 112 ? -6.654 7.529 15.638 1.00 72.75 112 LYS A O 1
ATOM 844 N N . PRO A 1 113 ? -7.102 5.313 15.716 1.00 66.12 113 PRO A N 1
ATOM 845 C CA . PRO A 1 113 ? -8.505 5.519 16.029 1.00 66.12 113 PRO A CA 1
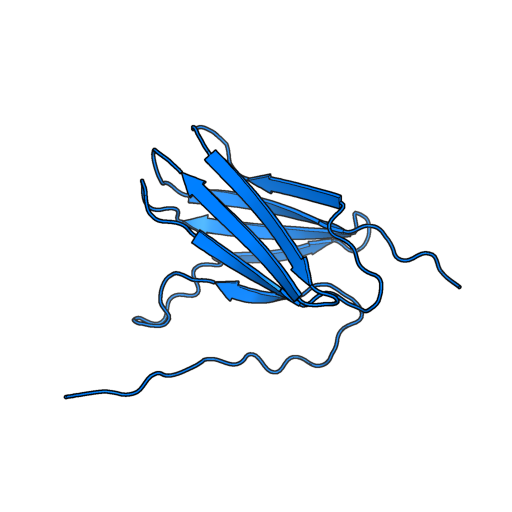ATOM 846 C C . PRO A 1 113 ? -8.608 6.264 17.361 1.00 66.12 113 PRO A C 1
ATOM 848 O O . PRO A 1 113 ? -7.916 5.924 18.330 1.00 66.12 113 PRO A O 1
ATOM 851 N N . ALA A 1 114 ? -9.433 7.311 17.400 1.00 62.25 114 ALA A N 1
ATOM 852 C CA . ALA A 1 114 ? -9.753 7.983 18.650 1.00 62.25 114 ALA A CA 1
ATOM 853 C C . ALA A 1 114 ? -10.393 6.940 19.574 1.00 62.25 114 ALA A C 1
ATOM 855 O O . ALA A 1 114 ? -11.387 6.319 19.203 1.00 62.25 114 ALA A O 1
ATOM 856 N N . ARG A 1 115 ? -9.788 6.688 20.741 1.00 54.47 115 ARG A N 1
ATOM 857 C CA . ARG A 1 115 ? -10.403 5.818 21.748 1.00 54.47 115 ARG A CA 1
ATOM 858 C C . ARG A 1 115 ? -11.693 6.504 22.201 1.00 54.47 115 ARG A C 1
ATOM 860 O O . ARG A 1 115 ? -11.606 7.568 22.807 1.00 54.47 115 ARG A O 1
ATOM 867 N N . SER A 1 116 ? -12.841 5.931 21.849 1.00 48.00 116 SER A N 1
ATOM 868 C CA . SER A 1 116 ? -14.129 6.221 22.487 1.00 48.00 116 SER A CA 1
ATOM 869 C C . SER A 1 116 ? -14.191 5.561 23.853 1.00 48.00 116 SER A C 1
ATOM 871 O O . SER A 1 116 ? -13.802 4.368 23.902 1.00 48.00 116 SER A O 1
#